Protein AF-A0A1I1C1J9-F1 (afdb_monomer_lite)

Secondary 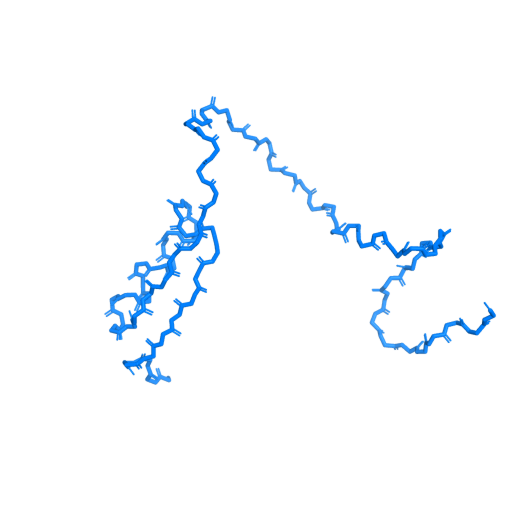structure (DSSP, 8-state):
---TT-EEEEETTTSHHHHHHHHHHHHTT-EEEEE----S---S--------------SSS------SS------

pLDDT: mean 70.77, std 21.26, range [41.5, 96.62]

Sequence (75 aa):
MDLKNRTAIVTGGGTGIGRAVSLELAALGVSVVVNYSDLEPKRKKRPRRSGHSADRRSPCGRTCHRTRRSGPCSA

Foldseek 3Di:
DQQAPAEEEFEQCPDDPNVVVQVVSVVSNYHYHYHYDCPDPPPDPPDPPPDDDPPPPDVPPDDPPDDDDDDDPDD

Radius of gyration: 18.82 Å; chains: 1; bounding box: 49×29×37 Å

Structure (mmCIF, N/CA/C/O backbone):
data_AF-A0A1I1C1J9-F1
#
_entry.id   AF-A0A1I1C1J9-F1
#
loop_
_atom_site.group_PDB
_atom_site.id
_atom_site.type_symbol
_atom_site.label_atom_id
_atom_site.label_alt_id
_atom_site.label_comp_id
_atom_site.label_asym_id
_atom_site.label_entity_id
_atom_site.label_seq_id
_atom_site.pdbx_PDB_ins_code
_atom_site.Cartn_x
_atom_site.Cartn_y
_atom_site.Cartn_z
_atom_site.occupancy
_atom_site.B_iso_or_equiv
_atom_site.auth_seq_id
_atom_site.auth_comp_id
_atom_site.auth_asym_id
_atom_site.auth_atom_id
_atom_site.pdbx_PDB_model_num
ATOM 1 N N . MET A 1 1 ? -6.164 -7.068 14.807 1.00 62.03 1 MET A N 1
ATOM 2 C CA . MET A 1 1 ? -5.272 -5.969 15.239 1.00 62.03 1 MET A CA 1
ATOM 3 C C . MET A 1 1 ? -5.874 -4.675 14.731 1.00 62.03 1 MET A C 1
ATOM 5 O O . MET A 1 1 ? -6.264 -4.656 13.572 1.00 62.03 1 MET A O 1
ATOM 9 N N . ASP A 1 2 ? -5.978 -3.645 15.568 1.00 84.06 2 ASP A N 1
ATOM 10 C CA . ASP A 1 2 ? -6.414 -2.319 15.120 1.00 84.06 2 ASP A CA 1
ATOM 11 C C . ASP A 1 2 ? -5.213 -1.546 14.556 1.00 84.06 2 ASP A C 1
ATOM 13 O O . ASP A 1 2 ? -4.160 -1.464 15.197 1.00 84.06 2 ASP A O 1
ATOM 17 N N . LEU A 1 3 ? -5.345 -1.056 13.325 1.00 84.19 3 LEU A N 1
ATOM 18 C CA . LEU A 1 3 ? -4.291 -0.333 12.604 1.00 84.19 3 LEU A CA 1
ATOM 19 C C . LEU A 1 3 ? -4.585 1.168 12.496 1.00 84.19 3 LEU A C 1
ATOM 21 O O . LEU A 1 3 ? -3.741 1.914 11.998 1.00 84.19 3 LEU A O 1
ATOM 25 N N . LYS A 1 4 ? -5.736 1.624 13.005 1.00 82.75 4 LYS A N 1
ATOM 26 C CA . LYS A 1 4 ? -6.102 3.041 13.026 1.00 82.75 4 LYS A CA 1
ATOM 27 C C . LYS A 1 4 ? -5.016 3.877 13.707 1.00 82.75 4 LYS A C 1
ATOM 29 O O . LYS A 1 4 ? -4.454 3.476 14.727 1.00 82.75 4 LYS A O 1
ATOM 34 N N . ASN A 1 5 ? -4.720 5.044 13.130 1.00 89.38 5 ASN A N 1
ATOM 35 C CA . ASN A 1 5 ? -3.710 6.001 13.610 1.00 89.38 5 ASN A CA 1
ATOM 36 C C . ASN A 1 5 ? -2.259 5.493 13.605 1.00 89.38 5 ASN A C 1
ATOM 38 O O . ASN A 1 5 ? -1.393 6.082 14.253 1.00 89.38 5 ASN A O 1
ATOM 42 N N . ARG A 1 6 ? -1.962 4.410 12.882 1.00 93.50 6 ARG A N 1
ATOM 43 C CA . ARG A 1 6 ? -0.576 4.004 12.624 1.00 93.50 6 ARG A CA 1
ATOM 44 C C . ARG A 1 6 ? -0.073 4.591 11.314 1.00 93.50 6 ARG A C 1
ATOM 46 O O . ARG A 1 6 ? -0.855 4.965 10.443 1.00 93.50 6 ARG A O 1
ATOM 53 N N . THR A 1 7 ? 1.248 4.617 11.175 1.00 95.12 7 THR A N 1
ATOM 54 C CA . THR A 1 7 ? 1.918 5.027 9.941 1.00 95.12 7 THR A CA 1
ATOM 55 C C . THR A 1 7 ? 2.618 3.829 9.315 1.00 95.12 7 THR A C 1
ATOM 57 O O . THR A 1 7 ? 3.340 3.103 10.000 1.00 95.12 7 THR A O 1
ATOM 60 N N . ALA A 1 8 ? 2.422 3.626 8.015 1.00 95.12 8 ALA A N 1
ATOM 61 C CA . ALA A 1 8 ? 3.073 2.575 7.244 1.00 95.12 8 ALA A CA 1
ATOM 62 C C . ALA A 1 8 ? 3.936 3.177 6.132 1.00 95.12 8 ALA A C 1
ATOM 64 O O . ALA A 1 8 ? 3.493 4.057 5.399 1.00 95.12 8 ALA A O 1
ATOM 65 N N . ILE A 1 9 ? 5.158 2.666 5.980 1.00 95.62 9 ILE A N 1
ATOM 66 C CA . ILE A 1 9 ? 6.039 3.000 4.857 1.00 95.62 9 ILE A CA 1
ATOM 67 C C . ILE A 1 9 ? 6.007 1.836 3.874 1.00 95.62 9 ILE A C 1
ATOM 69 O O . ILE A 1 9 ? 6.354 0.709 4.228 1.00 95.62 9 ILE A O 1
ATOM 73 N N . VAL A 1 10 ? 5.616 2.112 2.633 1.00 93.94 10 VAL A N 1
ATOM 74 C CA . VAL A 1 10 ? 5.544 1.112 1.567 1.00 93.94 10 VAL A CA 1
ATOM 75 C C . VAL A 1 10 ? 6.585 1.427 0.506 1.00 93.94 10 VAL A C 1
ATOM 77 O O . VAL A 1 10 ? 6.540 2.473 -0.143 1.00 93.94 10 VAL A O 1
ATOM 80 N N . THR A 1 11 ? 7.516 0.498 0.296 1.00 94.19 11 THR A N 1
ATOM 81 C CA . THR A 1 11 ? 8.472 0.560 -0.812 1.00 94.19 11 THR A CA 1
ATOM 82 C C . THR A 1 11 ? 7.897 -0.140 -2.044 1.00 94.19 11 THR A C 1
ATOM 84 O O . THR A 1 11 ? 7.295 -1.207 -1.952 1.00 94.19 11 THR A O 1
ATOM 87 N N . GLY A 1 12 ? 8.029 0.479 -3.218 1.00 90.50 12 GLY A N 1
ATOM 88 C CA . GLY A 1 12 ? 7.416 -0.021 -4.452 1.00 90.50 12 GLY A CA 1
ATOM 89 C C . GLY A 1 12 ? 5.890 0.136 -4.511 1.00 90.50 12 GLY A C 1
ATOM 90 O O . GLY A 1 12 ? 5.250 -0.524 -5.327 1.00 90.50 12 GLY A O 1
ATOM 91 N N . GLY A 1 13 ? 5.294 1.012 -3.691 1.00 89.38 13 GLY A N 1
ATOM 92 C CA . GLY A 1 13 ? 3.837 1.219 -3.649 1.00 89.38 13 GLY A CA 1
ATOM 93 C C . GLY A 1 13 ? 3.230 1.929 -4.870 1.00 89.38 13 GLY A C 1
ATOM 94 O O . GLY A 1 13 ? 2.025 2.142 -4.916 1.00 89.38 13 GLY A O 1
ATOM 95 N N . GLY A 1 14 ? 4.037 2.275 -5.878 1.00 88.00 14 GLY A N 1
ATOM 96 C CA . GLY A 1 14 ? 3.554 2.903 -7.112 1.00 88.00 14 GLY A CA 1
ATOM 97 C C . GLY A 1 14 ? 2.799 1.951 -8.052 1.00 88.00 14 GLY A C 1
ATOM 98 O O . GLY A 1 14 ? 1.930 2.392 -8.798 1.00 88.00 14 GLY A O 1
ATOM 99 N N . THR A 1 15 ? 3.084 0.637 -8.034 1.00 89.25 15 THR A N 1
ATOM 100 C CA . THR A 1 15 ? 2.474 -0.327 -8.978 1.00 89.25 15 THR A CA 1
ATOM 101 C C . THR A 1 15 ? 2.222 -1.712 -8.368 1.00 89.25 15 THR A C 1
ATOM 103 O O . THR A 1 15 ? 2.720 -2.045 -7.292 1.00 89.25 15 THR A O 1
ATOM 106 N N . GLY A 1 16 ? 1.437 -2.537 -9.074 1.00 91.38 16 GLY A N 1
ATOM 107 C CA . GLY A 1 16 ? 1.232 -3.953 -8.758 1.00 91.38 16 GLY A CA 1
ATOM 108 C C . GLY A 1 16 ? 0.747 -4.198 -7.328 1.00 91.38 16 GLY A C 1
ATOM 109 O O . GLY A 1 16 ? -0.193 -3.558 -6.863 1.00 91.38 16 GLY A O 1
ATOM 110 N N . ILE A 1 17 ? 1.411 -5.132 -6.642 1.00 93.31 17 ILE A N 1
ATOM 111 C CA . ILE A 1 17 ? 1.072 -5.536 -5.269 1.00 93.31 17 ILE A CA 1
ATOM 112 C C . ILE A 1 17 ? 1.285 -4.379 -4.291 1.00 93.31 17 ILE A C 1
ATOM 114 O O . ILE A 1 17 ? 0.438 -4.153 -3.436 1.00 93.31 17 ILE A O 1
ATOM 118 N N . GLY A 1 18 ? 2.372 -3.615 -4.439 1.00 92.88 18 GLY A N 1
ATOM 119 C CA . GLY A 1 18 ? 2.666 -2.497 -3.543 1.00 92.88 18 GLY A CA 1
ATOM 120 C C . GLY A 1 18 ? 1.534 -1.469 -3.527 1.00 92.88 18 GLY A C 1
ATOM 121 O O . GLY A 1 18 ? 1.129 -1.030 -2.458 1.00 92.88 18 GLY A O 1
ATOM 122 N N . ARG A 1 19 ? 0.966 -1.157 -4.700 1.00 94.62 19 ARG A N 1
ATOM 123 C CA . ARG A 1 19 ? -0.188 -0.252 -4.814 1.00 94.62 19 ARG A CA 1
ATOM 124 C C . ARG A 1 19 ? -1.434 -0.808 -4.127 1.00 94.62 19 ARG A C 1
ATOM 126 O O . ARG A 1 19 ? -2.112 -0.065 -3.427 1.00 94.62 19 ARG A O 1
ATOM 133 N N . ALA A 1 20 ? -1.735 -2.094 -4.320 1.00 96.62 20 ALA A N 1
ATOM 134 C CA . ALA A 1 20 ? -2.885 -2.730 -3.676 1.00 96.62 20 ALA A CA 1
ATOM 135 C C . ALA A 1 20 ? -2.762 -2.679 -2.144 1.00 96.62 20 ALA A C 1
ATOM 137 O O . ALA A 1 20 ? -3.691 -2.249 -1.468 1.00 96.62 20 ALA A O 1
ATOM 138 N N . VAL A 1 21 ? -1.578 -3.002 -1.618 1.00 95.44 21 VAL A N 1
ATOM 139 C CA . VAL A 1 21 ? -1.286 -2.957 -0.180 1.00 95.44 21 VAL A CA 1
ATOM 140 C C . VAL A 1 21 ? -1.389 -1.535 0.372 1.00 95.44 21 VAL A C 1
ATOM 142 O O . VAL A 1 21 ? -1.978 -1.332 1.429 1.00 95.44 21 VAL A O 1
ATOM 145 N N . SER A 1 22 ? -0.865 -0.529 -0.336 1.00 95.62 22 SER A N 1
ATOM 146 C CA . SER A 1 22 ? -0.996 0.872 0.084 1.00 95.62 22 SER A CA 1
ATOM 147 C C . SER A 1 22 ? -2.456 1.319 0.186 1.00 95.62 22 SER A C 1
ATOM 149 O O . SER A 1 22 ? -2.807 2.018 1.133 1.00 95.62 22 SER A O 1
ATOM 151 N N . LEU A 1 23 ? -3.305 0.906 -0.760 1.00 95.62 23 LEU A N 1
ATOM 152 C CA . LEU A 1 23 ? -4.731 1.242 -0.756 1.00 95.62 23 LEU A CA 1
ATOM 153 C C . LEU A 1 23 ? -5.479 0.552 0.385 1.00 95.62 23 LEU A C 1
ATOM 155 O O . LEU A 1 23 ? -6.289 1.184 1.055 1.00 95.62 23 LEU A O 1
ATOM 159 N N . GLU A 1 24 ? -5.186 -0.722 0.628 1.00 95.75 24 GLU A N 1
ATOM 160 C CA . GLU A 1 24 ? -5.808 -1.477 1.714 1.00 95.75 24 GLU A CA 1
ATOM 161 C C . GLU A 1 24 ? -5.418 -0.908 3.085 1.00 95.75 24 GLU A C 1
ATOM 163 O O . GLU A 1 24 ? -6.278 -0.690 3.934 1.00 95.75 24 GLU A O 1
ATOM 168 N N . LEU A 1 25 ? -4.143 -0.552 3.279 1.00 94.81 25 LEU A N 1
ATOM 169 C CA . LEU A 1 25 ? -3.684 0.124 4.495 1.00 94.81 25 LEU A CA 1
ATOM 170 C C . LEU A 1 25 ? -4.374 1.481 4.687 1.00 94.81 25 LEU A C 1
ATOM 172 O O . LEU A 1 25 ? -4.835 1.782 5.786 1.00 94.81 25 LEU A O 1
ATOM 176 N N . ALA A 1 26 ? -4.506 2.277 3.625 1.00 93.75 26 ALA A N 1
ATOM 177 C CA . ALA A 1 26 ? -5.216 3.550 3.696 1.00 93.75 26 ALA A CA 1
ATOM 178 C C . ALA A 1 26 ? -6.703 3.366 4.058 1.00 93.75 26 ALA A C 1
ATOM 180 O O . ALA A 1 26 ? -7.224 4.104 4.893 1.00 93.75 26 ALA A O 1
ATOM 181 N N . ALA A 1 27 ? -7.374 2.348 3.502 1.00 94.62 27 ALA A N 1
ATOM 182 C CA . ALA A 1 27 ? -8.772 2.029 3.814 1.00 94.62 27 ALA A CA 1
ATOM 183 C C . ALA A 1 27 ? -8.982 1.631 5.285 1.00 94.62 27 ALA A C 1
ATOM 185 O O . ALA A 1 27 ? -10.046 1.867 5.854 1.00 94.62 27 ALA A O 1
ATOM 186 N N . LEU A 1 28 ? -7.952 1.077 5.924 1.00 93.75 28 LEU A N 1
ATOM 187 C CA . LEU A 1 28 ? -7.950 0.742 7.348 1.00 93.75 28 LEU A CA 1
ATOM 188 C C . LEU A 1 28 ? -7.674 1.955 8.261 1.00 93.75 28 LEU A C 1
ATOM 190 O O . LEU A 1 28 ? -7.617 1.799 9.481 1.00 93.75 28 LEU A O 1
ATOM 194 N N . GLY A 1 29 ? -7.523 3.162 7.703 1.00 92.31 29 GLY A N 1
ATOM 195 C CA . GLY A 1 29 ? -7.266 4.391 8.462 1.00 92.31 29 GLY A CA 1
ATOM 196 C C . GLY A 1 29 ? -5.804 4.558 8.885 1.00 92.31 29 GLY A C 1
ATOM 197 O O . GLY A 1 29 ? -5.521 5.182 9.910 1.00 92.31 29 GLY A O 1
ATOM 198 N N . VAL A 1 30 ? -4.881 3.964 8.124 1.00 96.56 30 VAL A N 1
ATOM 199 C CA . VAL A 1 30 ? -3.431 4.087 8.314 1.00 96.56 30 VAL A CA 1
ATOM 200 C C . VAL A 1 30 ? -2.910 5.254 7.474 1.00 96.56 30 VAL A C 1
ATOM 202 O O . VAL A 1 30 ? -3.254 5.386 6.300 1.00 96.56 30 VAL A O 1
ATOM 205 N N . SER A 1 31 ? -2.011 6.058 8.035 1.00 96.12 31 SER A N 1
ATOM 206 C CA . SER A 1 31 ? -1.241 7.042 7.269 1.00 96.12 31 SER A CA 1
ATOM 207 C C . SER A 1 31 ? -0.160 6.324 6.461 1.00 96.12 31 SER A C 1
ATOM 209 O O . SER A 1 31 ? 0.751 5.724 7.031 1.00 96.12 31 SER A O 1
ATOM 211 N N . VAL A 1 32 ? -0.238 6.353 5.131 1.00 95.50 32 VAL A N 1
ATOM 212 C CA . VAL A 1 32 ? 0.678 5.589 4.268 1.00 95.50 32 VAL A CA 1
ATOM 213 C C . VAL A 1 32 ? 1.649 6.513 3.541 1.00 95.50 32 VAL A C 1
ATOM 215 O O . VAL A 1 32 ? 1.242 7.382 2.776 1.00 95.50 32 VAL A O 1
ATOM 218 N N . VAL A 1 33 ? 2.946 6.281 3.732 1.00 95.69 33 VAL A N 1
ATOM 219 C CA . VAL A 1 33 ? 4.025 6.917 2.969 1.00 95.69 33 VAL A CA 1
ATOM 220 C C . VAL A 1 33 ? 4.486 5.945 1.893 1.00 95.69 33 VAL A C 1
ATOM 222 O O . VAL A 1 33 ? 4.906 4.826 2.193 1.00 95.69 33 VAL A O 1
ATOM 225 N N . VAL A 1 34 ? 4.424 6.365 0.633 1.00 94.19 34 VAL A N 1
ATOM 226 C CA . VAL A 1 34 ? 4.799 5.522 -0.505 1.00 94.19 34 VAL A CA 1
ATOM 227 C C . VAL A 1 34 ? 6.122 5.995 -1.091 1.00 94.19 34 VAL A C 1
ATOM 229 O O . VAL A 1 34 ? 6.217 7.098 -1.617 1.00 94.19 34 VAL A O 1
ATOM 232 N N . ASN A 1 35 ? 7.132 5.129 -1.043 1.00 92.50 35 ASN A N 1
ATOM 233 C CA . ASN A 1 35 ? 8.409 5.340 -1.710 1.00 92.50 35 ASN A CA 1
ATOM 234 C C . ASN A 1 35 ? 8.523 4.404 -2.914 1.00 92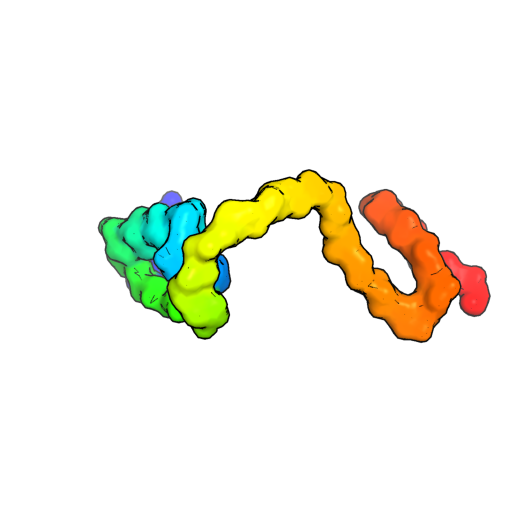.50 35 ASN A C 1
ATOM 236 O O . ASN A 1 35 ? 8.573 3.182 -2.766 1.00 92.50 35 ASN A O 1
ATOM 240 N N . TYR A 1 36 ? 8.593 4.960 -4.115 1.00 88.94 36 TYR A N 1
ATOM 241 C CA . TYR A 1 36 ? 8.821 4.194 -5.334 1.00 88.94 36 TYR A CA 1
ATOM 242 C C . TYR A 1 36 ? 9.765 4.962 -6.254 1.00 88.94 36 TYR A C 1
ATOM 244 O O . TYR A 1 36 ? 9.749 6.187 -6.299 1.00 88.94 36 TYR A O 1
ATOM 252 N N . SER A 1 37 ? 10.620 4.230 -6.961 1.00 80.62 37 SER A N 1
ATOM 253 C CA . SER A 1 37 ? 11.532 4.818 -7.937 1.00 80.62 37 SER A CA 1
ATOM 254 C C . SER A 1 37 ? 10.825 4.881 -9.283 1.00 80.62 37 SER A C 1
ATOM 256 O O . SER A 1 37 ? 10.689 3.853 -9.952 1.00 80.62 37 SER A O 1
ATOM 258 N N . ASP A 1 38 ? 10.361 6.068 -9.661 1.00 68.44 38 ASP A N 1
ATOM 259 C CA . ASP A 1 38 ? 9.859 6.318 -11.007 1.00 68.44 38 ASP A CA 1
ATOM 260 C C . ASP A 1 38 ? 11.062 6.437 -11.955 1.00 68.44 38 ASP A C 1
ATOM 262 O O . ASP A 1 38 ? 11.802 7.416 -11.952 1.00 68.44 38 ASP A O 1
ATOM 266 N N . LEU A 1 39 ? 11.355 5.353 -12.676 1.00 59.72 39 LEU A N 1
ATOM 267 C CA . LEU A 1 39 ? 12.427 5.300 -13.671 1.00 59.72 39 LEU A CA 1
ATOM 268 C C . LEU A 1 39 ? 11.804 5.363 -15.063 1.00 59.72 39 LEU A C 1
ATOM 270 O O . LEU A 1 39 ? 11.907 4.371 -15.793 1.00 59.72 39 LEU A O 1
ATOM 274 N N . GLU A 1 40 ? 11.180 6.497 -15.403 1.00 55.66 40 GLU A N 1
ATOM 275 C CA . GLU A 1 40 ? 10.453 6.735 -16.662 1.00 55.66 40 GLU A CA 1
ATOM 276 C C . GLU A 1 40 ? 9.304 5.723 -16.896 1.00 55.66 40 GLU A C 1
ATOM 278 O O . GLU A 1 40 ? 9.291 4.627 -16.319 1.00 55.66 40 GLU A O 1
ATOM 283 N N . PRO A 1 41 ? 8.323 5.999 -17.777 1.00 52.53 41 PRO 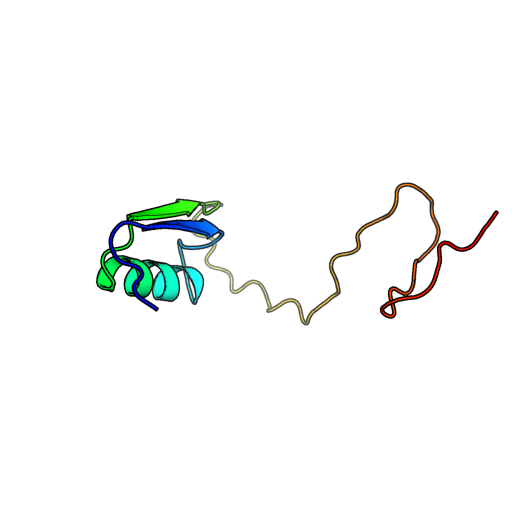A N 1
ATOM 284 C CA . PRO A 1 41 ? 7.322 5.008 -18.158 1.00 52.53 41 PRO A CA 1
ATOM 285 C C . PRO A 1 41 ? 7.977 3.873 -18.964 1.00 52.53 41 PRO A C 1
ATOM 287 O O . PRO A 1 41 ? 7.903 3.796 -20.190 1.00 52.53 41 PRO A O 1
ATOM 290 N N . LYS A 1 42 ? 8.622 2.926 -18.273 1.00 50.59 42 LYS A N 1
ATOM 291 C CA . LYS A 1 42 ? 9.173 1.705 -18.863 1.00 50.59 42 LYS A CA 1
ATOM 292 C C . LYS A 1 42 ? 8.040 0.746 -19.198 1.00 50.59 42 LYS A C 1
ATOM 294 O O . LYS A 1 42 ? 7.831 -0.282 -18.554 1.00 50.59 42 LYS A O 1
ATOM 299 N N . ARG A 1 43 ? 7.376 1.019 -20.322 1.00 58.00 43 ARG A N 1
ATOM 300 C CA . ARG A 1 43 ? 6.763 -0.024 -21.141 1.00 58.00 43 ARG A CA 1
ATOM 301 C C . ARG A 1 43 ? 7.874 -0.912 -21.698 1.00 58.00 43 ARG A C 1
ATOM 303 O O . ARG A 1 43 ? 8.346 -0.738 -22.811 1.00 58.00 43 ARG A O 1
ATOM 310 N N . LYS A 1 44 ? 8.282 -1.891 -20.901 1.00 46.50 44 LYS A N 1
ATOM 311 C CA . LYS A 1 44 ? 8.818 -3.184 -21.333 1.00 46.50 44 LYS A CA 1
ATOM 312 C C . LYS A 1 44 ? 8.665 -4.086 -20.125 1.00 46.50 44 LYS A C 1
ATOM 314 O O . LYS A 1 44 ? 9.272 -3.821 -19.091 1.00 46.50 44 LYS A O 1
ATOM 319 N N . LYS A 1 45 ? 7.817 -5.116 -20.241 1.00 50.62 45 LYS A N 1
ATOM 320 C CA . LYS A 1 45 ? 7.725 -6.204 -19.262 1.00 50.62 45 LYS A CA 1
ATOM 321 C C . LYS A 1 45 ? 9.148 -6.690 -19.011 1.00 50.62 45 LYS A C 1
ATOM 323 O O . LYS A 1 45 ? 9.716 -7.407 -19.829 1.00 50.62 45 LYS A O 1
ATOM 328 N N . ARG A 1 46 ? 9.750 -6.237 -17.916 1.00 49.12 46 ARG A N 1
ATOM 329 C CA . ARG A 1 46 ? 11.036 -6.743 -17.468 1.00 49.12 46 ARG A CA 1
ATOM 330 C C . ARG A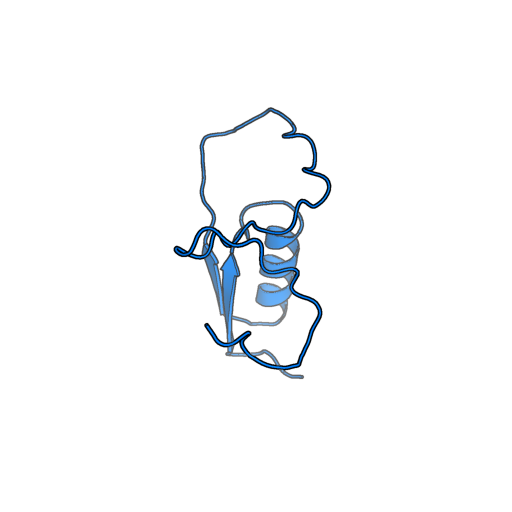 1 46 ? 10.732 -8.189 -17.086 1.00 49.12 46 ARG A C 1
ATOM 332 O O . ARG A 1 46 ? 9.836 -8.384 -16.258 1.00 49.12 46 ARG A O 1
ATOM 339 N N . PRO A 1 47 ? 11.338 -9.190 -17.748 1.00 52.66 47 PRO A N 1
ATOM 340 C CA . PRO A 1 47 ? 11.026 -10.577 -17.455 1.00 52.66 47 PRO A CA 1
ATOM 341 C C . PRO A 1 47 ? 11.196 -10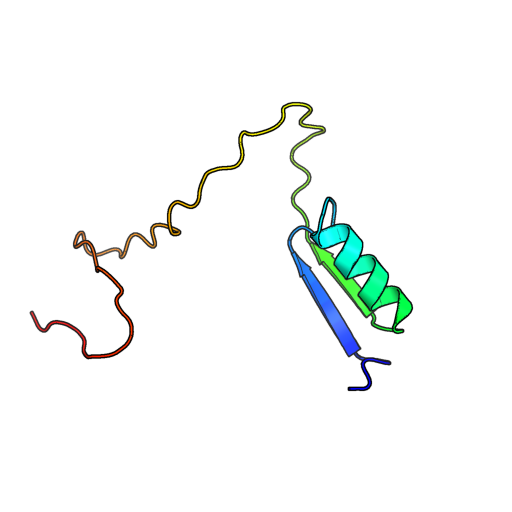.765 -15.955 1.00 52.66 47 PRO A C 1
ATOM 343 O O . PRO A 1 47 ? 12.151 -10.241 -15.367 1.00 52.66 47 PRO A O 1
ATOM 346 N N . ARG A 1 48 ? 10.211 -11.419 -15.331 1.00 48.84 48 ARG A N 1
ATOM 347 C CA . ARG A 1 48 ? 10.276 -11.779 -13.918 1.00 48.84 48 ARG A CA 1
ATOM 348 C C . ARG A 1 48 ? 11.634 -12.443 -13.728 1.00 48.84 48 ARG A C 1
ATOM 350 O O . ARG A 1 48 ? 11.856 -13.512 -14.286 1.00 48.84 48 ARG A O 1
ATOM 357 N N . ARG A 1 49 ? 12.562 -11.784 -13.021 1.00 49.25 49 ARG A N 1
ATOM 358 C CA . ARG A 1 49 ? 13.787 -12.447 -12.579 1.00 49.25 49 ARG A CA 1
ATOM 359 C C . ARG A 1 49 ? 13.295 -13.556 -11.663 1.00 49.25 49 ARG A C 1
ATOM 361 O O . ARG A 1 49 ? 12.890 -13.277 -10.536 1.00 49.25 49 ARG A O 1
ATOM 368 N N . SER A 1 50 ? 13.243 -14.777 -12.187 1.00 49.16 50 SER A N 1
ATOM 369 C CA . SER A 1 50 ? 13.179 -15.980 -11.374 1.00 49.16 50 SER A CA 1
ATOM 370 C C . SER A 1 50 ? 14.269 -15.832 -10.316 1.00 49.16 50 SER A C 1
ATOM 372 O O . SER A 1 50 ? 15.396 -15.425 -10.620 1.00 49.16 50 SER A O 1
ATOM 374 N N . GLY A 1 51 ? 13.853 -15.973 -9.057 1.00 49.06 51 GLY A N 1
ATOM 375 C CA . GLY A 1 51 ? 14.601 -15.524 -7.894 1.00 49.06 51 GLY A CA 1
ATOM 376 C C . GLY A 1 51 ? 16.054 -15.973 -7.940 1.00 49.06 51 GLY A C 1
ATOM 377 O O . GLY A 1 51 ? 16.347 -17.148 -7.777 1.00 49.06 51 GLY A O 1
ATOM 378 N N . HIS A 1 52 ? 16.954 -15.013 -8.118 1.00 41.50 52 HIS A N 1
ATOM 379 C CA . HIS A 1 52 ? 18.329 -15.161 -7.681 1.00 41.50 52 HIS A CA 1
ATOM 380 C C . HIS A 1 52 ? 18.417 -14.362 -6.393 1.00 41.50 52 HIS A C 1
ATOM 382 O O . HIS A 1 52 ? 18.249 -13.139 -6.393 1.00 41.50 52 HIS A O 1
ATOM 388 N N . SER A 1 53 ? 18.559 -15.100 -5.294 1.00 44.47 53 SER A N 1
ATOM 389 C CA . SER A 1 53 ? 18.911 -14.609 -3.967 1.00 44.47 53 SER A CA 1
ATOM 390 C C . SER A 1 53 ? 19.812 -13.390 -4.087 1.00 44.47 53 SER A C 1
ATOM 392 O O . SER A 1 53 ? 20.859 -13.483 -4.725 1.00 44.47 53 SER A O 1
ATOM 394 N N . ALA A 1 54 ? 19.385 -12.265 -3.508 1.00 48.84 54 ALA A N 1
ATOM 395 C CA . ALA A 1 54 ? 20.186 -11.056 -3.418 1.00 48.84 54 ALA A CA 1
ATOM 396 C C . ALA A 1 54 ? 21.598 -11.433 -2.959 1.00 48.84 54 ALA A C 1
ATOM 398 O O . ALA A 1 54 ? 21.804 -11.815 -1.804 1.00 48.84 54 ALA A O 1
ATOM 399 N N . ASP A 1 55 ? 22.524 -11.383 -3.911 1.00 47.41 55 ASP A N 1
ATOM 400 C CA . ASP A 1 55 ? 23.950 -11.557 -3.725 1.00 47.41 55 ASP A CA 1
ATOM 401 C C . ASP A 1 55 ? 24.414 -10.403 -2.838 1.00 47.41 55 ASP A C 1
ATOM 403 O O . ASP A 1 55 ? 24.775 -9.319 -3.296 1.00 47.41 55 ASP A O 1
ATOM 407 N N . ARG A 1 56 ? 24.297 -10.611 -1.523 1.00 48.00 56 ARG A N 1
ATOM 408 C CA . ARG A 1 56 ? 25.078 -9.874 -0.544 1.00 48.00 56 ARG A CA 1
ATOM 409 C C . ARG A 1 56 ? 26.506 -10.341 -0.750 1.00 48.00 56 ARG A C 1
ATOM 411 O O . ARG A 1 56 ? 26.960 -11.252 -0.064 1.00 48.00 56 ARG A O 1
ATOM 418 N N . ARG A 1 57 ? 27.180 -9.720 -1.715 1.00 47.56 57 ARG A N 1
ATOM 419 C CA . ARG A 1 57 ? 28.628 -9.757 -1.830 1.00 47.56 57 ARG A CA 1
ATOM 420 C C . ARG A 1 57 ? 29.172 -9.217 -0.513 1.00 47.56 57 ARG A C 1
ATOM 422 O O . ARG A 1 57 ? 29.183 -8.012 -0.271 1.00 47.56 57 ARG A O 1
ATOM 429 N N . SER A 1 58 ? 29.516 -10.132 0.386 1.00 47.09 58 SER A N 1
ATOM 430 C CA . SER A 1 58 ? 30.383 -9.833 1.513 1.00 47.09 58 SER A CA 1
ATOM 431 C C . SER A 1 58 ? 31.665 -9.216 0.942 1.00 47.09 58 SER A C 1
ATOM 433 O O . SER A 1 58 ? 32.143 -9.684 -0.093 1.00 47.09 58 SER A O 1
ATOM 435 N N . PRO A 1 59 ? 32.248 -8.190 1.577 1.00 51.66 59 PRO A N 1
ATOM 436 C CA . PRO A 1 59 ? 33.502 -7.608 1.107 1.00 51.66 59 PRO A CA 1
ATOM 437 C C . PRO A 1 59 ? 34.681 -8.594 1.206 1.00 51.66 59 PRO A C 1
ATOM 439 O O . PRO A 1 59 ? 35.743 -8.326 0.656 1.00 51.66 59 PRO A O 1
ATOM 442 N N . CYS A 1 60 ? 34.502 -9.759 1.846 1.00 46.09 60 CYS A N 1
ATOM 443 C CA . CYS A 1 60 ? 35.419 -10.886 1.716 1.00 46.09 60 CYS A CA 1
ATOM 444 C C . CYS A 1 60 ? 34.921 -11.828 0.605 1.00 46.09 60 CYS A C 1
ATOM 446 O O . CYS A 1 60 ? 33.770 -12.263 0.616 1.00 46.09 60 CYS A O 1
ATOM 448 N N . GLY A 1 61 ? 35.768 -12.130 -0.380 1.00 52.31 61 GLY A N 1
ATOM 449 C CA . GLY A 1 61 ? 35.448 -12.956 -1.551 1.00 52.31 61 GLY A CA 1
ATOM 450 C C . GLY A 1 61 ? 35.226 -14.445 -1.251 1.00 52.31 61 GLY A C 1
ATOM 451 O O . GLY A 1 61 ? 35.861 -15.291 -1.868 1.00 52.31 61 GLY A O 1
ATOM 452 N N . ARG A 1 62 ? 34.348 -14.785 -0.302 1.00 51.69 62 ARG A N 1
ATOM 453 C CA . ARG A 1 62 ? 33.946 -16.160 0.016 1.00 51.69 62 ARG A CA 1
ATOM 454 C C . ARG A 1 62 ? 32.426 -16.275 -0.067 1.00 51.69 62 ARG A C 1
ATOM 456 O O . ARG A 1 62 ? 31.693 -15.561 0.617 1.00 51.69 62 ARG A O 1
ATOM 463 N N . THR A 1 63 ? 31.938 -17.179 -0.910 1.00 47.06 63 THR A N 1
ATOM 464 C CA . THR A 1 63 ? 30.514 -17.506 -1.041 1.00 47.06 63 THR A CA 1
ATOM 465 C C . THR A 1 63 ? 29.999 -18.140 0.251 1.00 47.06 63 THR A C 1
ATOM 467 O O . THR A 1 63 ? 30.211 -19.320 0.516 1.00 47.06 63 THR A O 1
ATOM 470 N N . CYS A 1 64 ? 29.315 -17.353 1.081 1.00 48.62 64 CYS A N 1
ATOM 471 C CA . CYS A 1 64 ? 28.624 -17.855 2.264 1.00 48.62 64 CYS A CA 1
ATOM 472 C C . CYS A 1 64 ? 27.308 -18.525 1.831 1.00 48.62 64 CYS A C 1
ATOM 474 O O . CYS A 1 64 ? 26.314 -17.846 1.555 1.00 48.62 64 CYS A O 1
ATOM 476 N N . HIS A 1 65 ? 27.290 -19.860 1.764 1.00 47.28 65 HIS A N 1
ATOM 477 C CA . HIS A 1 65 ? 26.055 -20.632 1.625 1.00 47.28 65 HIS A CA 1
ATOM 478 C C . HIS A 1 65 ? 25.247 -20.502 2.916 1.00 47.28 65 HIS A C 1
ATOM 480 O O . HIS A 1 65 ? 25.461 -21.190 3.907 1.00 47.28 65 HIS A O 1
ATOM 486 N N . ARG A 1 66 ? 24.341 -19.528 2.913 1.00 51.38 66 ARG A N 1
ATOM 487 C CA . ARG A 1 66 ? 23.553 -19.095 4.062 1.00 51.38 66 ARG A CA 1
ATOM 488 C C . ARG A 1 66 ? 22.425 -20.084 4.381 1.00 51.38 66 ARG A C 1
ATOM 490 O O . ARG A 1 66 ? 21.251 -19.734 4.269 1.00 51.38 66 ARG A O 1
ATOM 497 N N . THR A 1 67 ? 22.751 -21.306 4.795 1.00 49.22 67 THR A N 1
ATOM 498 C CA . THR A 1 67 ? 21.807 -22.141 5.546 1.00 49.22 67 THR A CA 1
ATOM 499 C C . THR A 1 67 ? 21.730 -21.613 6.975 1.00 49.22 67 THR A C 1
ATOM 501 O O . THR A 1 67 ? 22.725 -21.249 7.598 1.00 49.22 67 THR A O 1
ATOM 504 N N . ARG A 1 68 ? 20.501 -21.441 7.457 1.00 51.84 68 ARG A N 1
ATOM 505 C CA . ARG A 1 68 ? 20.169 -20.827 8.744 1.00 51.84 68 ARG A CA 1
ATOM 506 C C . ARG A 1 68 ? 20.944 -21.481 9.901 1.00 51.84 68 ARG A C 1
ATOM 508 O O . ARG A 1 68 ? 20.899 -22.690 10.041 1.00 51.84 68 ARG A O 1
ATOM 515 N N . ARG A 1 69 ? 21.510 -20.630 10.771 1.00 54.00 69 ARG A N 1
ATOM 516 C CA . ARG A 1 69 ? 21.958 -20.907 12.153 1.00 54.00 69 ARG A CA 1
ATOM 517 C C . ARG A 1 69 ? 22.995 -22.031 12.335 1.00 54.00 69 ARG A C 1
ATOM 519 O O . ARG A 1 69 ? 22.614 -23.136 12.678 1.00 54.00 69 ARG A O 1
ATOM 526 N N . SER A 1 70 ? 24.280 -21.667 12.299 1.00 47.16 70 SER A N 1
ATOM 527 C CA . SER A 1 70 ? 25.270 -22.006 13.347 1.00 47.16 70 SER A CA 1
ATOM 528 C C . SER A 1 70 ? 26.673 -21.513 12.954 1.00 47.16 70 SER A C 1
ATOM 530 O O . SER A 1 70 ? 27.318 -22.120 12.108 1.00 47.16 70 SER A O 1
ATOM 532 N N . GLY A 1 71 ? 27.133 -20.437 13.601 1.00 50.50 71 GLY A N 1
ATOM 533 C CA . GLY A 1 71 ? 28.553 -20.073 13.728 1.00 50.50 71 GLY A CA 1
ATOM 534 C C . GLY A 1 71 ? 29.205 -19.274 12.580 1.00 50.50 71 GLY A C 1
ATOM 535 O O . GLY A 1 71 ? 28.953 -19.554 11.409 1.00 50.50 71 GLY A O 1
ATOM 536 N N . PRO A 1 72 ? 30.067 -18.281 12.886 1.00 53.09 7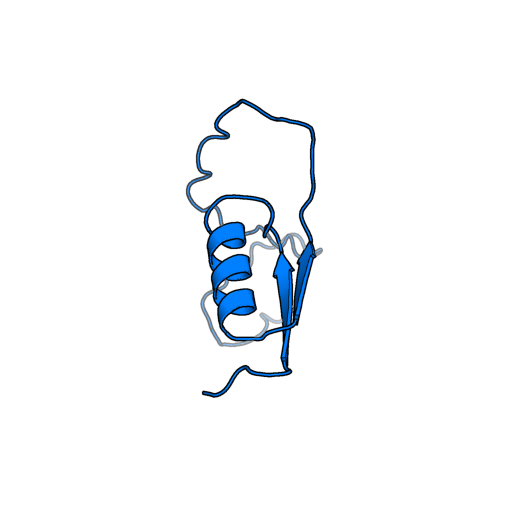2 PRO A N 1
ATOM 537 C CA . PRO A 1 72 ? 31.063 -17.799 11.934 1.00 53.09 72 PRO A CA 1
ATOM 538 C C . PRO A 1 72 ? 32.147 -18.875 11.741 1.00 53.09 72 PRO A C 1
ATOM 540 O O . PRO A 1 72 ? 32.659 -19.416 12.718 1.00 53.09 72 PRO A O 1
ATOM 543 N N . CYS A 1 73 ? 32.503 -19.194 10.493 1.00 45.69 73 CYS A N 1
ATOM 544 C CA . CYS A 1 73 ? 33.716 -19.964 10.213 1.00 45.69 73 CYS A CA 1
ATOM 545 C C . CYS A 1 73 ? 34.929 -19.122 10.625 1.00 45.69 73 CYS A C 1
ATOM 547 O O . CYS A 1 73 ? 35.188 -18.086 10.015 1.00 45.69 73 CYS A O 1
ATOM 549 N N . SER A 1 74 ? 35.645 -19.558 11.656 1.00 57.25 74 SER A N 1
ATOM 550 C CA . SER A 1 74 ? 36.938 -18.999 12.043 1.00 57.25 74 SER A CA 1
ATOM 551 C C . SER A 1 74 ? 37.984 -19.254 10.955 1.00 57.25 74 SER A C 1
ATOM 553 O O . SER A 1 74 ? 38.224 -20.412 10.612 1.00 57.25 74 SER A O 1
ATOM 555 N N . ALA A 1 75 ? 38.576 -18.176 10.438 1.00 49.94 75 ALA A N 1
ATOM 556 C CA . ALA A 1 75 ? 39.977 -18.017 10.024 1.00 49.94 75 ALA A CA 1
ATOM 557 C C . ALA A 1 75 ? 40.155 -16.602 9.457 1.00 49.94 75 ALA A C 1
ATOM 559 O O . ALA A 1 75 ? 39.561 -16.315 8.388 1.00 49.94 75 ALA A O 1
#